Protein AF-G9KR13-F1 (afdb_monomer_lite)

Organism: Mustela putorius furo (NCBI:txid9669)

Secondary structure (DSSP, 8-state):
----EEEEEE-TTEEEETTTTEEEE-SS---S---EEESS---SS----EEE--S---SS--EEEEE-TT--SSTTTTS----TTSSSSEEEEETTSEEEETTEEEE-S----TT-EEE-

Structure (mmCIF, N/CA/C/O backbone):
data_AF-G9KR13-F1
#
_entry.id   AF-G9KR13-F1
#
loop_
_atom_site.group_PDB
_atom_site.id
_atom_site.type_symbol
_atom_site.label_atom_id
_atom_site.label_alt_id
_atom_site.label_comp_id
_atom_site.label_asym_id
_atom_site.label_entity_id
_atom_site.label_seq_id
_atom_site.pdbx_PDB_ins_code
_atom_site.Cartn_x
_atom_site.Cartn_y
_atom_site.Cartn_z
_atom_site.occupancy
_atom_site.B_iso_or_equiv
_atom_site.auth_seq_id
_atom_site.auth_comp_id
_atom_site.auth_asym_id
_atom_site.auth_atom_id
_atom_site.pdbx_PDB_model_num
ATOM 1 N N . PHE A 1 1 ? -7.351 15.314 9.072 1.00 59.34 1 PHE A N 1
ATOM 2 C CA . PHE A 1 1 ? -7.375 13.885 8.714 1.00 59.34 1 PHE A CA 1
ATOM 3 C C . PHE A 1 1 ? -6.649 13.148 9.815 1.00 59.34 1 PHE A C 1
ATOM 5 O O . PHE A 1 1 ? -5.551 13.572 10.152 1.00 59.34 1 PHE A O 1
ATOM 12 N N . ASP A 1 2 ? -7.259 12.107 10.374 1.00 80.81 2 ASP A N 1
ATOM 13 C CA . ASP A 1 2 ? -6.742 11.425 11.573 1.00 80.81 2 ASP A CA 1
ATOM 14 C C . ASP A 1 2 ? -5.705 10.333 11.259 1.00 80.81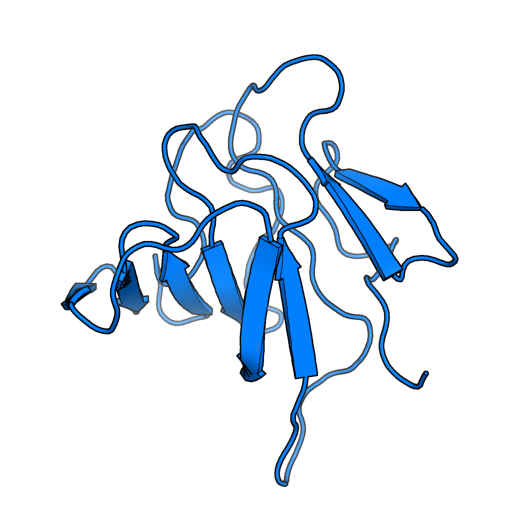 2 ASP A C 1
ATOM 16 O O . ASP A 1 2 ? -5.174 9.706 12.170 1.00 80.81 2 ASP A O 1
ATOM 20 N N . TRP A 1 3 ? -5.413 10.099 9.976 1.00 90.31 3 TRP A N 1
ATOM 21 C CA . TRP A 1 3 ? -4.483 9.077 9.508 1.00 90.31 3 TRP A CA 1
ATOM 22 C C . TRP A 1 3 ? -3.563 9.636 8.418 1.00 90.31 3 TRP A C 1
ATOM 24 O O . TRP A 1 3 ? -4.023 10.307 7.489 1.00 90.31 3 TRP A O 1
ATOM 34 N N . VAL A 1 4 ? -2.265 9.367 8.557 1.00 96.31 4 VAL A N 1
ATOM 35 C CA . VAL A 1 4 ? -1.192 9.717 7.613 1.00 96.31 4 VAL A CA 1
ATOM 36 C C . VAL A 1 4 ? -0.165 8.584 7.584 1.00 96.31 4 VAL A C 1
ATOM 38 O O . VAL A 1 4 ? -0.202 7.685 8.427 1.00 96.31 4 VAL A O 1
ATOM 41 N N . TRP A 1 5 ? 0.765 8.626 6.634 1.00 97.69 5 TRP A N 1
ATOM 42 C CA . TRP A 1 5 ? 1.909 7.722 6.624 1.00 97.69 5 TRP A CA 1
ATOM 43 C C . TRP A 1 5 ? 2.892 8.062 7.745 1.00 97.69 5 TRP A C 1
ATOM 45 O O . TRP A 1 5 ? 3.115 9.236 8.053 1.00 97.69 5 TRP A O 1
ATOM 55 N N . ASP A 1 6 ? 3.471 7.032 8.351 1.00 96.62 6 ASP A N 1
ATOM 56 C CA . ASP A 1 6 ? 4.398 7.180 9.465 1.00 96.62 6 ASP A CA 1
ATOM 57 C C . ASP A 1 6 ? 5.837 7.358 8.966 1.00 96.62 6 ASP A C 1
ATOM 59 O O . ASP A 1 6 ? 6.426 6.450 8.379 1.00 96.62 6 ASP A O 1
ATOM 63 N N . ASP A 1 7 ? 6.409 8.539 9.212 1.00 95.31 7 ASP A N 1
ATOM 64 C CA . ASP A 1 7 ? 7.770 8.871 8.782 1.00 95.31 7 ASP A CA 1
ATOM 65 C C . ASP A 1 7 ? 8.850 8.072 9.538 1.00 95.31 7 ASP A C 1
ATOM 67 O O . ASP A 1 7 ? 9.965 7.900 9.046 1.00 95.31 7 ASP A O 1
ATOM 71 N N . LEU A 1 8 ? 8.510 7.542 10.718 1.00 94.31 8 LEU A N 1
ATOM 72 C CA . LEU A 1 8 ? 9.412 6.739 11.544 1.00 94.31 8 LEU A CA 1
ATOM 73 C C . LEU A 1 8 ? 9.344 5.245 11.205 1.00 94.31 8 LEU A C 1
ATOM 75 O O . LEU A 1 8 ? 10.282 4.513 11.509 1.00 94.31 8 LEU A O 1
ATOM 79 N N . ASN A 1 9 ? 8.264 4.792 10.561 1.00 94.94 9 ASN A N 1
ATOM 80 C CA . ASN A 1 9 ? 8.013 3.382 10.262 1.00 94.94 9 ASN A CA 1
ATOM 81 C C . ASN A 1 9 ? 7.852 3.153 8.754 1.00 94.94 9 ASN A C 1
ATOM 83 O O . ASN A 1 9 ? 6.759 2.900 8.234 1.00 94.94 9 ASN A O 1
ATOM 87 N N . LYS A 1 10 ? 8.978 3.244 8.048 1.00 94.94 10 LYS A N 1
ATOM 88 C CA . LYS A 1 10 ? 9.058 3.145 6.590 1.00 94.94 10 LYS A CA 1
ATOM 89 C C . LYS A 1 10 ? 10.428 2.645 6.141 1.00 94.94 10 LYS A C 1
ATOM 91 O O . LYS A 1 10 ? 11.416 2.841 6.846 1.00 94.94 10 LYS A O 1
ATOM 96 N N . SER A 1 11 ? 10.501 2.080 4.942 1.00 94.56 11 SER A N 1
ATOM 97 C CA . SER A 1 11 ? 11.783 1.748 4.314 1.00 94.56 11 SER A CA 1
ATOM 98 C C . SER A 1 11 ? 12.614 2.997 4.017 1.00 94.56 11 SER A C 1
ATOM 100 O O . SER A 1 11 ? 12.099 4.103 3.831 1.00 94.56 11 SER A O 1
ATOM 102 N N . SER A 1 12 ? 13.924 2.823 3.873 1.00 91.19 12 SER A N 1
ATOM 103 C CA . SER A 1 12 ? 14.830 3.921 3.500 1.00 91.19 12 SER A CA 1
ATOM 104 C C . SER A 1 12 ? 14.488 4.549 2.136 1.00 91.19 12 SER A C 1
ATOM 106 O O . SER A 1 12 ? 14.618 5.759 1.953 1.00 91.19 12 SER A O 1
ATOM 108 N N . ALA A 1 13 ? 13.970 3.752 1.197 1.00 93.25 13 ALA A N 1
ATOM 109 C CA . ALA A 1 13 ? 13.642 4.162 -0.170 1.00 93.25 13 ALA A CA 1
ATOM 110 C C . ALA A 1 13 ? 12.256 4.827 -0.342 1.00 93.25 13 ALA A C 1
ATOM 112 O O . ALA A 1 13 ? 11.678 4.794 -1.432 1.00 93.25 13 ALA A O 1
ATOM 113 N N . THR A 1 14 ? 11.710 5.434 0.712 1.00 95.56 14 THR A N 1
ATOM 114 C CA . THR A 1 14 ? 10.426 6.156 0.690 1.00 95.56 14 THR A CA 1
ATOM 115 C C . THR A 1 14 ? 10.626 7.661 0.864 1.00 95.56 14 THR A C 1
ATOM 117 O O . THR A 1 14 ? 11.378 8.080 1.747 1.00 95.56 14 THR A O 1
ATOM 120 N N . LEU A 1 15 ? 9.868 8.470 0.129 1.00 96.12 15 LEU A N 1
ATOM 121 C CA . LEU A 1 15 ? 9.795 9.919 0.306 1.00 96.12 15 LEU A CA 1
ATOM 122 C C . LEU A 1 15 ? 8.349 10.355 0.556 1.00 96.12 15 LEU A C 1
ATOM 124 O O . LEU A 1 15 ? 7.475 10.134 -0.291 1.00 96.12 15 LEU A O 1
ATOM 128 N N . LEU A 1 16 ? 8.116 11.005 1.696 1.00 97.50 16 LEU A N 1
ATOM 129 C CA . LEU A 1 16 ? 6.817 11.558 2.065 1.00 97.50 16 LEU A CA 1
ATOM 130 C C . LEU A 1 16 ? 6.649 13.001 1.583 1.00 97.50 16 LEU A C 1
ATOM 132 O O . LEU A 1 16 ? 7.589 13.792 1.558 1.00 97.50 16 LEU A O 1
ATOM 136 N N . SER A 1 17 ? 5.425 13.349 1.193 1.00 97.00 17 SER A N 1
ATOM 137 C CA . SER A 1 17 ? 5.029 14.711 0.838 1.00 97.00 17 SER A CA 1
ATOM 138 C C . SER A 1 17 ? 3.553 14.959 1.167 1.00 97.00 17 SER A C 1
ATOM 140 O O . SER A 1 17 ? 2.820 14.043 1.547 1.00 97.00 17 SER A O 1
ATOM 142 N N . CYS A 1 18 ? 3.085 16.196 0.964 1.00 95.75 18 CYS A N 1
ATOM 143 C CA . CYS A 1 18 ? 1.689 16.595 1.202 1.00 95.75 18 CYS A CA 1
ATOM 144 C C . CYS A 1 18 ? 1.231 16.304 2.644 1.00 95.75 18 CYS A C 1
ATOM 146 O O . CYS A 1 18 ? 0.221 15.629 2.843 1.00 95.75 18 CYS A O 1
ATOM 148 N N . ASP A 1 19 ? 1.994 16.785 3.630 1.00 95.25 19 ASP A N 1
ATOM 149 C CA . ASP A 1 19 ? 1.782 16.530 5.064 1.00 95.25 19 ASP A CA 1
ATOM 150 C C . ASP A 1 19 ? 1.684 15.027 5.383 1.00 95.25 19 ASP A C 1
ATOM 152 O O . ASP A 1 19 ? 0.733 14.567 6.014 1.00 95.25 19 ASP A O 1
ATOM 156 N N . ASN A 1 20 ? 2.632 14.243 4.859 1.00 96.88 20 ASN A N 1
ATOM 157 C CA . ASN A 1 20 ? 2.704 12.784 5.004 1.00 96.88 20 ASN A CA 1
ATOM 158 C C . ASN A 1 20 ? 1.480 12.013 4.477 1.00 96.88 20 ASN A C 1
ATOM 160 O O . ASN A 1 20 ? 1.266 10.860 4.838 1.00 96.88 20 ASN A O 1
ATOM 164 N N . ARG A 1 21 ? 0.679 12.605 3.582 1.00 95.44 21 ARG A N 1
ATOM 165 C CA . ARG A 1 21 ? -0.446 11.909 2.921 1.00 95.44 21 ARG A CA 1
ATOM 166 C C . ARG A 1 21 ? -0.073 11.279 1.584 1.00 95.44 21 ARG A C 1
ATOM 168 O O . ARG A 1 21 ? -0.820 10.454 1.064 1.00 95.44 21 ARG A O 1
ATOM 175 N N . LYS A 1 22 ? 1.072 11.653 1.012 1.00 96.94 22 LYS A N 1
ATOM 176 C CA . LYS A 1 22 ? 1.598 11.061 -0.218 1.00 96.94 22 LYS A CA 1
ATOM 177 C C . LYS A 1 22 ? 2.936 10.400 0.072 1.00 96.94 22 LYS A C 1
ATOM 179 O O . LYS A 1 22 ? 3.820 11.036 0.635 1.00 96.94 22 LYS A O 1
ATOM 184 N N . VAL A 1 23 ? 3.078 9.154 -0.360 1.00 97.38 23 VAL A N 1
ATOM 185 C CA . VAL A 1 23 ? 4.346 8.424 -0.368 1.00 97.38 23 VAL A CA 1
ATOM 186 C C . VAL A 1 23 ? 4.774 8.193 -1.811 1.00 97.38 23 VAL A C 1
ATOM 188 O O . VAL A 1 23 ? 3.948 7.898 -2.675 1.00 97.38 23 VAL A O 1
ATOM 191 N N . ASN A 1 24 ? 6.066 8.351 -2.072 1.00 96.00 24 ASN A N 1
ATOM 192 C CA . ASN A 1 24 ? 6.703 7.924 -3.308 1.00 96.00 24 ASN A CA 1
ATOM 193 C C . ASN A 1 24 ? 7.802 6.924 -2.949 1.00 96.00 24 ASN A C 1
ATOM 195 O O . ASN A 1 24 ? 8.560 7.151 -2.006 1.00 96.00 24 ASN A O 1
ATOM 199 N N . PHE A 1 25 ? 7.891 5.836 -3.702 1.00 95.50 25 PHE A N 1
ATOM 200 C CA . PHE A 1 25 ? 8.909 4.806 -3.520 1.00 95.50 25 PHE A CA 1
ATOM 201 C C . PHE A 1 25 ? 9.955 4.942 -4.621 1.00 95.50 25 PHE A C 1
ATOM 203 O O . PHE A 1 25 ? 9.587 5.167 -5.772 1.00 95.50 25 PHE A O 1
ATOM 210 N N . HIS A 1 26 ? 11.236 4.780 -4.282 1.00 93.12 26 HIS A N 1
ATOM 211 C CA . HIS A 1 26 ? 12.334 4.703 -5.253 1.00 93.12 26 HIS A CA 1
ATOM 212 C C . HIS A 1 26 ? 12.341 5.850 -6.289 1.00 93.12 26 HIS A C 1
ATOM 214 O O . HIS A 1 26 ? 12.274 5.610 -7.492 1.00 93.12 26 HIS A O 1
ATOM 220 N N . MET A 1 27 ? 12.431 7.104 -5.825 1.00 90.50 27 MET A N 1
ATOM 221 C CA . MET A 1 27 ? 12.378 8.305 -6.685 1.00 90.50 27 MET A CA 1
ATOM 222 C C . MET A 1 27 ? 13.463 8.369 -7.773 1.00 90.50 27 MET A C 1
ATOM 224 O O . MET A 1 27 ? 13.262 9.036 -8.785 1.00 90.50 27 MET A O 1
ATOM 228 N N . GLU A 1 28 ? 14.602 7.707 -7.563 1.00 85.56 28 GLU A N 1
ATOM 229 C CA . GLU A 1 28 ? 15.711 7.661 -8.521 1.00 85.56 28 GLU A CA 1
ATOM 230 C C . GLU A 1 28 ? 15.736 6.329 -9.275 1.00 85.56 28 GLU A C 1
ATOM 232 O O . GLU A 1 28 ? 15.498 6.278 -10.480 1.00 85.56 28 GLU A O 1
ATOM 237 N N . TYR A 1 29 ? 16.009 5.238 -8.557 1.00 86.00 29 TYR A N 1
ATOM 238 C CA . TYR A 1 29 ? 16.038 3.888 -9.103 1.00 86.00 29 TYR A CA 1
ATOM 239 C C . TYR A 1 29 ? 15.532 2.871 -8.079 1.00 86.00 29 TYR A C 1
ATOM 241 O O . TYR A 1 29 ? 15.620 3.068 -6.862 1.00 86.00 29 TYR A O 1
ATOM 249 N N . SER A 1 30 ? 14.995 1.764 -8.586 1.00 89.06 30 SER A N 1
ATOM 250 C CA . SER A 1 30 ? 14.490 0.671 -7.762 1.00 89.06 30 SER A CA 1
ATOM 251 C C . SER A 1 30 ? 15.558 -0.405 -7.581 1.00 89.06 30 SER A C 1
ATOM 253 O O . SER A 1 30 ? 16.138 -0.878 -8.558 1.00 89.06 30 SER A O 1
ATOM 255 N N . CYS A 1 31 ? 15.827 -0.782 -6.331 1.00 92.00 31 CYS A N 1
ATOM 256 C CA . CYS A 1 31 ? 16.851 -1.765 -5.957 1.00 92.00 31 CYS A CA 1
ATOM 257 C C . CYS A 1 31 ? 16.315 -2.920 -5.102 1.00 92.00 31 CYS A C 1
ATOM 259 O O . CYS A 1 31 ? 17.075 -3.812 -4.738 1.00 92.00 31 CYS A O 1
ATOM 261 N N . GLY A 1 32 ? 15.016 -2.924 -4.809 1.00 94.94 32 GLY A N 1
ATOM 262 C CA . GLY A 1 32 ? 14.368 -3.934 -3.990 1.00 94.94 32 GLY A CA 1
ATOM 263 C C . GLY A 1 32 ? 12.918 -3.568 -3.721 1.00 94.94 32 GLY A C 1
ATOM 264 O O . GLY A 1 32 ? 12.284 -2.874 -4.517 1.00 94.94 32 GLY A O 1
ATOM 265 N N . THR A 1 33 ? 12.400 -4.053 -2.600 1.00 96.12 33 THR A N 1
ATOM 266 C CA . THR A 1 33 ? 11.039 -3.776 -2.146 1.00 96.12 33 THR A CA 1
ATOM 267 C C . THR A 1 33 ? 11.075 -2.760 -1.015 1.00 96.12 33 THR A C 1
ATOM 269 O O . THR A 1 33 ? 11.863 -2.903 -0.083 1.00 96.12 33 THR A O 1
ATOM 272 N N . ALA A 1 34 ? 10.200 -1.762 -1.093 1.00 96.38 34 ALA A N 1
ATOM 273 C CA . ALA A 1 34 ? 10.005 -0.754 -0.064 1.00 96.38 34 ALA A CA 1
ATOM 274 C C . ALA A 1 34 ? 8.540 -0.743 0.383 1.00 96.38 34 ALA A C 1
ATOM 276 O O . ALA A 1 34 ? 7.634 -0.993 -0.415 1.00 96.38 34 ALA A O 1
ATOM 277 N N . ALA A 1 35 ? 8.318 -0.443 1.654 1.00 97.06 35 ALA A N 1
ATOM 278 C CA . ALA A 1 35 ? 7.018 -0.409 2.292 1.00 97.06 35 ALA A CA 1
ATOM 279 C C . ALA A 1 35 ? 6.954 0.712 3.337 1.00 97.06 35 ALA A C 1
ATOM 281 O O . ALA A 1 35 ? 7.959 1.270 3.779 1.00 97.06 35 ALA A O 1
ATOM 282 N N . ILE A 1 36 ? 5.734 1.063 3.716 1.00 97.94 36 ILE A N 1
ATOM 283 C CA . ILE A 1 36 ? 5.439 2.047 4.751 1.00 97.94 36 ILE A CA 1
ATOM 284 C C . ILE A 1 36 ? 4.128 1.669 5.424 1.00 97.94 36 ILE A C 1
ATOM 286 O O . ILE A 1 36 ? 3.241 1.107 4.777 1.00 97.94 36 ILE A O 1
ATOM 290 N N . ARG A 1 37 ? 3.994 2.001 6.708 1.00 96.69 37 ARG A N 1
ATOM 291 C CA . ARG A 1 37 ? 2.739 1.852 7.449 1.00 96.69 37 ARG A CA 1
ATOM 292 C C . ARG A 1 37 ? 2.118 3.207 7.780 1.00 96.69 37 ARG A C 1
ATOM 294 O O . ARG A 1 37 ? 2.783 4.240 7.773 1.00 96.69 37 ARG A O 1
ATOM 301 N N . GLY A 1 38 ? 0.823 3.196 8.072 1.00 96.56 38 GLY A N 1
ATOM 302 C CA . GLY A 1 38 ? 0.136 4.362 8.622 1.00 96.56 38 GLY A CA 1
ATOM 303 C C . GLY A 1 38 ? 0.419 4.558 10.112 1.00 96.56 38 GLY A C 1
ATOM 304 O O . GLY A 1 38 ? 0.798 3.614 10.803 1.00 96.56 38 GLY A O 1
ATOM 305 N N . THR A 1 39 ? 0.185 5.771 10.612 1.00 95.38 39 THR A N 1
ATOM 306 C CA . THR A 1 39 ? 0.449 6.159 12.012 1.00 95.38 39 THR A CA 1
ATOM 307 C C . THR A 1 39 ? -0.551 5.611 13.027 1.00 95.38 39 THR A C 1
ATOM 309 O O . THR A 1 39 ? -0.275 5.622 14.225 1.00 95.38 39 THR A O 1
ATOM 312 N N . LYS A 1 40 ? -1.732 5.171 12.581 1.00 93.38 40 LYS A N 1
ATOM 313 C CA . LYS A 1 40 ? -2.802 4.709 13.469 1.00 93.38 40 LYS A CA 1
ATOM 314 C C . LYS A 1 40 ? -2.953 3.197 13.391 1.00 93.38 40 LYS A C 1
ATOM 316 O O . LYS A 1 40 ? -3.168 2.650 12.311 1.00 93.38 40 LYS A O 1
ATOM 321 N N . GLU A 1 41 ? -2.882 2.552 14.546 1.00 93.69 41 GLU A N 1
ATOM 322 C CA . GLU A 1 41 ? -3.223 1.144 14.701 1.00 93.69 41 GLU A CA 1
ATOM 323 C C . GLU A 1 41 ? -4.735 0.926 14.541 1.00 93.69 41 GLU A C 1
ATOM 325 O O . GLU A 1 41 ? -5.556 1.730 14.994 1.00 93.69 41 GLU A O 1
ATOM 330 N N . LEU A 1 42 ? -5.096 -0.175 13.884 1.00 93.69 42 LEU A N 1
ATOM 3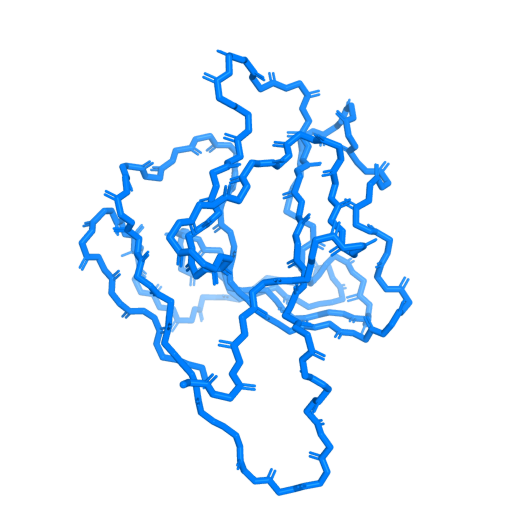31 C CA . LEU A 1 42 ? -6.478 -0.584 13.663 1.00 93.69 42 LEU A CA 1
ATOM 332 C C . LEU A 1 42 ? -6.927 -1.462 14.837 1.00 93.69 42 LEU A C 1
ATOM 334 O O . LEU A 1 42 ? -6.859 -2.686 14.770 1.00 93.69 42 LEU A O 1
ATOM 338 N N . GLY A 1 43 ? -7.327 -0.818 15.935 1.00 92.62 43 GLY A N 1
ATOM 339 C CA . GLY A 1 43 ? -7.870 -1.499 17.115 1.00 92.62 43 GLY A CA 1
ATOM 340 C C . GLY A 1 43 ? -9.298 -2.017 16.908 1.00 92.62 43 GLY A C 1
ATOM 341 O O . GLY A 1 43 ? -9.782 -2.138 15.783 1.00 92.62 43 GLY A O 1
ATOM 342 N N . GLU A 1 44 ? -10.013 -2.276 18.002 1.00 94.62 44 GLU A N 1
ATOM 343 C CA . GLU A 1 44 ? -11.399 -2.753 17.945 1.00 94.62 44 GLU A CA 1
ATOM 344 C C . GLU A 1 44 ? -12.329 -1.808 17.159 1.00 94.62 44 GLU A C 1
ATOM 346 O O . GLU A 1 44 ? -12.227 -0.582 17.244 1.00 94.62 44 GLU A O 1
ATOM 351 N N . GLY A 1 45 ? -13.268 -2.394 16.411 1.00 94.44 45 GLY A N 1
ATOM 352 C CA . GLY A 1 45 ? -14.271 -1.670 15.630 1.00 94.44 45 GLY A CA 1
ATOM 353 C C . GLY A 1 45 ? -14.065 -1.768 14.119 1.00 94.44 45 GLY A C 1
ATOM 354 O O . GLY A 1 45 ? -13.358 -2.638 13.617 1.00 94.44 45 GLY A O 1
ATOM 355 N N . GLN A 1 46 ? -14.750 -0.889 13.388 1.00 94.44 46 GLN A N 1
ATOM 356 C CA . GLN A 1 46 ? -14.649 -0.781 11.934 1.00 94.44 46 GLN A CA 1
ATOM 357 C C . GLN A 1 46 ? -13.814 0.440 11.575 1.00 94.44 46 GLN A C 1
ATOM 359 O O . GLN A 1 46 ? -14.045 1.536 12.088 1.00 94.44 46 GLN A O 1
ATOM 364 N N . HIS A 1 47 ? -12.875 0.245 10.659 1.00 94.25 47 HIS A N 1
ATOM 365 C CA . HIS A 1 47 ? -12.012 1.292 10.131 1.00 94.25 47 HIS A CA 1
ATOM 366 C C . HIS A 1 47 ? -12.150 1.289 8.618 1.00 94.25 47 HIS A C 1
ATOM 368 O O . HIS A 1 47 ? -12.359 0.234 8.028 1.00 94.25 47 HIS A O 1
ATOM 374 N N . PHE A 1 48 ? -12.060 2.468 8.016 1.00 94.12 48 PHE A N 1
ATOM 375 C CA . PHE A 1 48 ? -12.139 2.622 6.572 1.00 94.12 48 PHE A CA 1
ATOM 376 C C . PHE A 1 48 ? -11.131 3.666 6.116 1.00 94.12 48 PHE A C 1
ATOM 378 O O . PHE A 1 48 ? -11.044 4.750 6.706 1.00 94.12 48 PHE A O 1
ATOM 385 N N . TRP A 1 49 ? -10.384 3.353 5.064 1.00 94.19 49 TRP A N 1
ATOM 386 C CA . TRP A 1 49 ? -9.501 4.307 4.403 1.00 94.19 49 TRP A CA 1
ATOM 387 C C . TRP A 1 49 ? -9.418 4.036 2.906 1.00 94.19 49 TRP A C 1
ATOM 389 O O . TRP A 1 49 ? -9.754 2.967 2.407 1.00 94.19 49 TRP A O 1
ATOM 399 N N . GLU A 1 50 ? -8.944 5.036 2.171 1.00 96.31 50 GLU A N 1
ATOM 400 C CA . GLU A 1 50 ? -8.794 4.955 0.726 1.00 96.31 50 GLU A CA 1
ATOM 401 C C . GLU A 1 50 ? -7.356 5.262 0.324 1.00 96.31 50 GLU A C 1
ATOM 403 O O . GLU A 1 50 ? -6.759 6.244 0.771 1.00 96.31 50 GLU A O 1
ATOM 408 N N . ILE A 1 51 ? -6.811 4.447 -0.576 1.00 96.62 51 ILE A N 1
ATOM 409 C CA . ILE A 1 51 ? -5.508 4.667 -1.196 1.00 96.62 51 ILE A CA 1
ATOM 410 C C . ILE A 1 51 ? -5.711 4.994 -2.670 1.00 96.62 51 ILE A C 1
ATOM 412 O O . ILE A 1 51 ? -6.237 4.190 -3.439 1.00 96.62 51 ILE A O 1
ATOM 416 N N . LYS A 1 52 ? -5.250 6.176 -3.086 1.00 97.44 52 LYS A N 1
ATOM 417 C CA . LYS A 1 52 ? -5.267 6.596 -4.488 1.00 97.44 52 LYS A CA 1
ATOM 418 C C . LYS A 1 52 ? -3.913 6.363 -5.146 1.00 97.44 52 LYS A C 1
ATOM 420 O O . LYS A 1 52 ? -2.901 6.918 -4.720 1.00 97.44 52 LYS A O 1
ATOM 425 N N . MET A 1 53 ? -3.912 5.644 -6.261 1.00 97.50 53 MET A N 1
ATOM 426 C CA . MET A 1 53 ? -2.726 5.465 -7.098 1.00 97.50 53 MET A CA 1
ATOM 427 C C . MET A 1 53 ? -2.484 6.733 -7.923 1.00 97.50 53 MET A C 1
ATOM 429 O O . MET A 1 53 ? -3.191 7.009 -8.894 1.00 97.50 53 MET A O 1
ATOM 433 N N . THR A 1 54 ? -1.516 7.557 -7.517 1.00 96.25 54 THR A N 1
ATOM 434 C CA . THR A 1 54 ? -1.291 8.883 -8.135 1.00 96.25 54 THR A CA 1
ATOM 435 C C . THR A 1 54 ? -0.363 8.863 -9.355 1.00 96.25 54 THR A C 1
ATOM 437 O O . THR A 1 54 ? -0.429 9.771 -10.185 1.00 96.25 54 THR A O 1
ATOM 440 N N . SER A 1 55 ? 0.444 7.815 -9.508 1.00 94.44 55 SER A N 1
ATOM 441 C CA . SER A 1 55 ? 1.351 7.567 -10.636 1.00 94.44 55 SER A CA 1
ATOM 442 C C . SER A 1 55 ? 1.080 6.189 -11.255 1.00 94.44 55 SER A C 1
ATOM 444 O O . SER A 1 55 ? 0.375 5.379 -10.645 1.00 94.44 55 SER A O 1
ATOM 446 N N . PRO A 1 56 ? 1.606 5.901 -12.461 1.00 93.94 56 PRO A N 1
ATOM 447 C CA . PRO A 1 56 ? 1.609 4.545 -12.999 1.00 93.94 56 PRO A CA 1
ATOM 448 C C . PRO A 1 56 ? 2.204 3.556 -11.994 1.00 93.94 56 PRO A C 1
ATOM 450 O O . PRO A 1 56 ? 3.224 3.841 -11.372 1.00 93.94 56 PRO A O 1
ATOM 453 N N . VAL A 1 57 ? 1.554 2.403 -11.846 1.00 89.94 57 VAL A N 1
ATOM 454 C CA . VAL A 1 57 ? 2.070 1.256 -11.089 1.00 89.94 57 VAL A CA 1
ATOM 455 C C . VAL A 1 57 ? 2.675 0.262 -12.070 1.00 89.94 57 VAL A C 1
ATOM 457 O O . VAL A 1 57 ? 2.082 -0.064 -13.100 1.00 89.94 57 VAL A O 1
ATOM 460 N N . TYR A 1 58 ? 3.890 -0.171 -11.769 1.00 84.50 58 TYR A N 1
ATOM 461 C CA . TYR A 1 58 ? 4.702 -1.055 -12.594 1.00 84.50 58 TYR A CA 1
ATOM 462 C C . TYR A 1 58 ? 5.738 -1.755 -11.713 1.00 84.50 58 TYR A C 1
ATOM 464 O O . TYR A 1 58 ? 5.835 -1.491 -10.516 1.00 84.50 58 TYR A O 1
ATOM 472 N N . GLY A 1 59 ? 6.535 -2.628 -12.326 1.00 86.94 59 GLY A N 1
ATOM 473 C CA . GLY A 1 59 ? 7.530 -3.437 -11.635 1.00 86.94 59 GLY A CA 1
ATOM 474 C C . GLY A 1 59 ? 6.990 -4.818 -11.284 1.00 86.94 59 GLY A C 1
ATOM 475 O O . GLY A 1 59 ? 5.990 -5.266 -11.842 1.00 86.94 59 GLY A O 1
ATOM 476 N N . THR A 1 60 ? 7.691 -5.504 -10.384 1.00 91.00 60 THR A N 1
ATOM 477 C CA . THR A 1 60 ? 7.340 -6.866 -9.965 1.00 91.00 60 THR A CA 1
ATOM 478 C C . THR A 1 60 ? 6.009 -6.905 -9.222 1.00 91.00 60 THR A C 1
ATOM 480 O O . THR A 1 60 ? 5.208 -7.805 -9.463 1.00 91.00 60 THR A O 1
ATOM 483 N N . ASP A 1 61 ? 5.766 -5.941 -8.331 1.00 95.31 61 ASP A N 1
ATOM 484 C CA . ASP A 1 61 ? 4.495 -5.815 -7.625 1.00 95.31 61 ASP A CA 1
ATOM 485 C C . ASP A 1 61 ? 4.301 -4.410 -7.043 1.00 95.31 61 ASP A C 1
ATOM 487 O O . ASP A 1 61 ? 5.271 -3.710 -6.764 1.00 95.31 61 ASP A O 1
ATOM 491 N N . MET A 1 62 ? 3.042 -4.043 -6.820 1.00 96.56 62 MET A N 1
ATOM 492 C CA . MET A 1 62 ? 2.592 -2.904 -6.022 1.00 96.56 62 MET A CA 1
ATOM 493 C C . MET A 1 62 ? 1.389 -3.357 -5.219 1.00 96.56 62 MET A C 1
ATOM 495 O O . MET A 1 62 ? 0.450 -3.910 -5.786 1.00 96.56 62 MET A O 1
ATOM 499 N N . MET A 1 63 ? 1.425 -3.161 -3.903 1.00 97.56 63 MET A N 1
ATOM 500 C CA . MET A 1 63 ? 0.458 -3.782 -3.004 1.00 97.56 63 MET A CA 1
ATOM 501 C C . MET A 1 63 ? -0.175 -2.767 -2.059 1.00 97.56 63 MET A C 1
ATOM 503 O O . MET A 1 63 ? 0.465 -1.802 -1.647 1.00 97.56 63 MET A O 1
ATOM 507 N N . VAL A 1 64 ? -1.427 -3.024 -1.690 1.00 97.81 64 VAL A N 1
ATOM 508 C CA . VAL A 1 64 ? -2.144 -2.335 -0.609 1.00 97.81 64 VAL A CA 1
ATOM 509 C C . VAL A 1 64 ? -2.633 -3.392 0.368 1.00 97.81 64 VAL A C 1
ATOM 511 O O . VAL A 1 64 ? -3.063 -4.461 -0.057 1.00 97.81 64 VAL A O 1
ATOM 514 N N . GLY A 1 65 ? -2.580 -3.124 1.666 1.00 97.44 65 GLY A N 1
ATOM 515 C CA . GLY A 1 65 ? -3.042 -4.095 2.643 1.00 97.44 65 GLY A CA 1
ATOM 516 C C . GLY A 1 65 ? -2.827 -3.659 4.078 1.00 97.44 65 GLY A C 1
ATOM 517 O O . GLY A 1 65 ? -2.654 -2.474 4.361 1.00 97.44 65 GLY A O 1
ATOM 518 N N . ILE A 1 66 ? -2.840 -4.646 4.965 1.00 97.38 66 ILE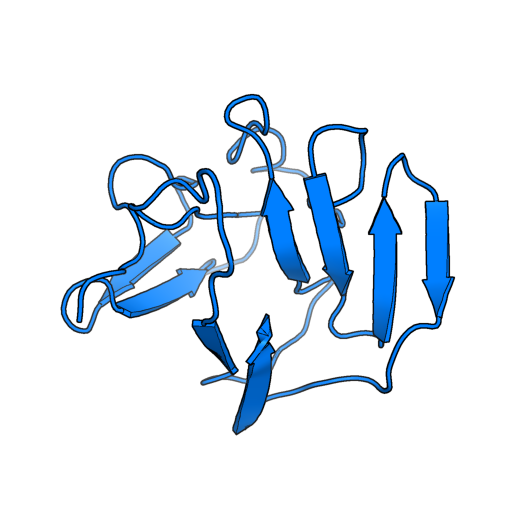 A N 1
ATOM 519 C CA . ILE A 1 66 ? -2.668 -4.485 6.406 1.00 97.38 66 ILE A CA 1
ATOM 520 C C . ILE A 1 66 ? -1.599 -5.450 6.905 1.00 97.38 66 ILE A C 1
ATOM 522 O O . ILE A 1 66 ? -1.366 -6.503 6.309 1.00 97.38 66 ILE A O 1
ATOM 526 N N . GLY A 1 67 ? -0.960 -5.091 8.009 1.00 97.25 67 GLY A N 1
ATOM 527 C CA . GLY A 1 67 ? 0.010 -5.941 8.676 1.00 97.25 67 G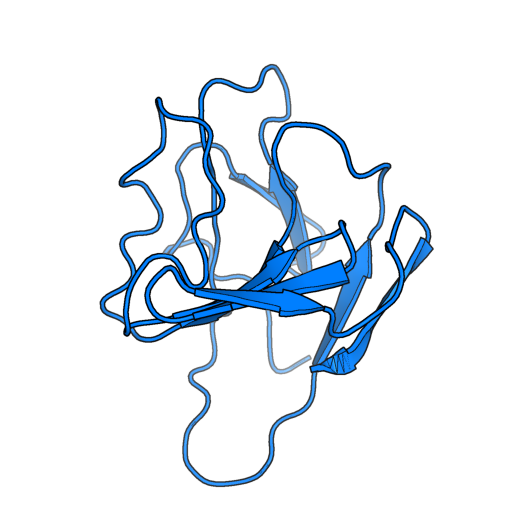LY A CA 1
ATOM 528 C C . GLY A 1 67 ? 0.127 -5.605 10.154 1.00 97.25 67 GLY A C 1
ATOM 529 O O . GLY A 1 67 ? -0.251 -4.509 10.580 1.00 97.25 67 GLY A O 1
ATOM 530 N N . THR A 1 68 ? 0.625 -6.565 10.923 1.00 97.19 68 THR A N 1
ATOM 531 C CA . THR A 1 68 ? 0.931 -6.403 12.345 1.00 97.19 68 THR A CA 1
ATOM 532 C C . THR A 1 68 ? 2.183 -5.539 12.529 1.00 97.19 68 THR A C 1
ATOM 534 O O . THR A 1 68 ? 2.810 -5.075 11.571 1.00 97.19 68 THR A O 1
ATOM 537 N N . SER A 1 69 ? 2.564 -5.289 13.783 1.00 95.56 69 SER A N 1
ATOM 538 C CA . SER A 1 69 ? 3.850 -4.665 14.104 1.00 95.56 69 SER A CA 1
ATOM 539 C C . SER A 1 69 ? 5.069 -5.495 13.722 1.00 95.56 69 SER A C 1
ATOM 541 O O . SER A 1 69 ? 6.155 -4.929 13.651 1.00 95.56 69 SER A O 1
ATOM 543 N N . ASP A 1 70 ? 4.890 -6.788 13.464 1.00 96.06 70 ASP A N 1
ATOM 544 C CA . ASP A 1 70 ? 5.987 -7.735 13.261 1.00 96.06 70 ASP A CA 1
ATOM 545 C C . ASP A 1 70 ? 6.477 -7.764 11.805 1.00 96.06 70 ASP A C 1
ATOM 547 O O . ASP A 1 70 ? 7.532 -8.323 11.499 1.00 96.06 70 ASP A O 1
ATOM 551 N N . VAL A 1 71 ? 5.756 -7.091 10.901 1.00 95.62 71 VAL A N 1
ATOM 552 C CA . VAL A 1 71 ? 6.180 -6.903 9.512 1.00 95.62 71 VAL A CA 1
ATOM 553 C C . VAL A 1 71 ? 7.413 -6.000 9.456 1.00 95.62 71 VAL A C 1
ATOM 555 O O . VAL A 1 71 ? 7.332 -4.784 9.638 1.00 95.62 71 VAL A O 1
ATOM 558 N N . ASP A 1 72 ? 8.557 -6.589 9.115 1.00 93.88 72 ASP A N 1
ATOM 559 C CA . ASP A 1 72 ? 9.783 -5.849 8.817 1.00 93.88 72 ASP A CA 1
ATOM 560 C C . ASP A 1 72 ? 9.682 -5.170 7.440 1.00 93.88 72 ASP A C 1
ATOM 562 O O . ASP A 1 72 ? 9.719 -5.814 6.385 1.00 93.88 72 ASP A O 1
ATOM 566 N N . LEU A 1 73 ? 9.553 -3.842 7.466 1.00 93.88 73 LEU A N 1
ATOM 567 C CA . LEU A 1 73 ? 9.362 -3.010 6.280 1.00 93.88 73 LEU A CA 1
ATOM 568 C C . LEU A 1 73 ? 10.626 -2.875 5.416 1.00 93.88 73 LEU A C 1
ATOM 570 O O . LEU A 1 73 ? 10.499 -2.542 4.240 1.00 93.88 73 LEU A O 1
ATOM 574 N N . ASP A 1 74 ? 11.830 -3.115 5.947 1.00 91.56 74 ASP A N 1
ATOM 575 C CA . ASP A 1 74 ? 13.098 -2.901 5.220 1.00 91.56 74 ASP A CA 1
ATOM 576 C C . ASP A 1 74 ? 13.829 -4.217 4.886 1.00 91.56 74 ASP A C 1
ATOM 578 O O . ASP A 1 74 ? 14.787 -4.220 4.113 1.00 91.56 74 ASP A O 1
ATOM 582 N N . LYS A 1 75 ? 13.320 -5.365 5.362 1.00 93.12 75 LYS A N 1
ATOM 583 C CA . LYS A 1 75 ? 13.848 -6.724 5.113 1.00 93.12 75 LYS A CA 1
ATOM 584 C C . LYS A 1 75 ? 14.258 -7.012 3.668 1.00 93.12 75 LYS A C 1
ATOM 586 O O . LYS A 1 75 ? 15.207 -7.756 3.421 1.00 93.12 75 LYS A O 1
ATOM 591 N N . TYR A 1 76 ? 13.516 -6.475 2.702 1.00 93.19 76 TYR A N 1
ATOM 592 C CA . TYR A 1 76 ? 13.688 -6.760 1.277 1.00 93.19 76 TYR A CA 1
ATOM 593 C C . TYR A 1 76 ? 14.222 -5.559 0.482 1.00 93.19 76 TYR A C 1
ATOM 595 O O . TYR A 1 76 ? 14.030 -5.495 -0.733 1.00 93.19 76 TYR A O 1
ATOM 603 N N . HIS A 1 77 ? 14.949 -4.635 1.118 1.00 92.19 77 HIS A N 1
ATOM 604 C CA . HIS A 1 77 ? 15.492 -3.438 0.457 1.00 92.19 77 HIS A CA 1
ATOM 605 C C . HIS A 1 77 ? 16.441 -3.732 -0.730 1.00 92.19 77 HIS A C 1
ATOM 607 O O . HIS A 1 77 ? 16.656 -2.868 -1.579 1.00 92.19 77 HIS A O 1
ATOM 613 N N . HIS A 1 78 ? 16.970 -4.960 -0.832 1.00 93.56 78 HIS A N 1
ATOM 614 C CA . HIS A 1 78 ? 17.777 -5.457 -1.960 1.00 93.56 78 HIS A CA 1
ATOM 615 C C . HIS A 1 78 ? 17.162 -6.666 -2.686 1.00 93.56 78 HIS A C 1
ATOM 617 O O . HIS A 1 78 ? 17.855 -7.439 -3.348 1.00 93.56 78 HIS A O 1
ATOM 623 N N . THR A 1 79 ? 15.860 -6.910 -2.530 1.00 95.00 79 THR A N 1
ATOM 624 C CA . THR A 1 79 ? 15.172 -8.051 -3.152 1.00 95.00 79 THR A CA 1
ATOM 625 C C . THR A 1 79 ? 13.784 -7.647 -3.630 1.00 95.00 79 THR A C 1
ATOM 627 O O . THR A 1 79 ? 12.982 -7.114 -2.871 1.00 95.00 79 THR A O 1
ATOM 630 N N . PHE A 1 80 ? 13.466 -7.935 -4.891 1.00 95.44 80 PHE A N 1
ATOM 631 C CA . PHE A 1 80 ? 12.137 -7.676 -5.446 1.00 95.44 80 PHE A CA 1
ATOM 632 C C . PHE A 1 80 ? 11.166 -8.795 -5.064 1.00 95.44 80 PHE A C 1
ATOM 634 O O . PHE A 1 80 ? 11.369 -9.950 -5.441 1.00 95.44 80 PHE A O 1
ATOM 641 N N . CYS A 1 81 ? 10.101 -8.468 -4.334 1.00 94.75 81 CYS A N 1
ATOM 642 C CA . CYS A 1 81 ? 9.071 -9.430 -3.960 1.00 94.75 81 CYS A CA 1
ATOM 643 C C . CYS A 1 81 ? 7.736 -8.763 -3.615 1.00 94.75 81 CYS A C 1
ATOM 645 O O . CYS A 1 81 ? 7.686 -7.596 -3.238 1.00 94.75 81 CYS A O 1
ATOM 647 N N . SER A 1 82 ? 6.662 -9.547 -3.662 1.00 96.44 82 SER A N 1
ATOM 648 C CA . SER A 1 82 ? 5.406 -9.227 -2.983 1.00 96.44 82 SER A CA 1
ATOM 649 C C . SER A 1 82 ? 5.622 -9.361 -1.470 1.00 96.44 82 SER A C 1
ATOM 651 O O . SER A 1 82 ? 5.761 -10.480 -0.975 1.00 96.44 82 SER A O 1
ATOM 653 N N . LEU A 1 83 ? 5.735 -8.236 -0.758 1.00 96.88 83 LEU A N 1
ATOM 654 C CA . LEU A 1 83 ? 6.024 -8.221 0.682 1.00 96.88 83 LEU A CA 1
ATOM 655 C C . LEU A 1 83 ? 4.788 -8.583 1.509 1.00 96.88 83 LEU A C 1
ATOM 657 O O . LEU A 1 83 ? 4.850 -9.491 2.333 1.00 96.88 83 LEU A O 1
ATOM 661 N N . LEU A 1 84 ? 3.667 -7.897 1.268 1.00 97.88 84 LEU A N 1
ATOM 662 C CA . LEU A 1 84 ? 2.436 -8.107 2.026 1.00 97.88 84 LEU A CA 1
ATOM 663 C C . LEU A 1 84 ? 1.815 -9.467 1.683 1.00 97.88 84 LEU A C 1
ATOM 665 O O . LEU A 1 84 ? 1.681 -9.826 0.512 1.00 97.88 84 LEU A O 1
ATOM 669 N N . GLY A 1 85 ? 1.424 -10.215 2.712 1.00 97.62 85 GLY A N 1
ATOM 670 C CA . GLY A 1 85 ? 0.858 -11.553 2.579 1.00 97.62 85 GLY A CA 1
ATOM 671 C C . GLY A 1 85 ? 1.877 -12.664 2.340 1.00 97.62 85 GLY A C 1
ATOM 672 O O . GLY A 1 85 ? 1.487 -13.794 2.043 1.00 97.62 85 GLY A O 1
ATOM 673 N N . ARG A 1 86 ? 3.179 -12.367 2.436 1.00 96.12 86 ARG A N 1
ATOM 674 C CA . ARG A 1 86 ? 4.240 -13.370 2.277 1.00 96.12 86 ARG A CA 1
ATOM 675 C C . ARG A 1 86 ? 4.323 -14.333 3.462 1.00 96.12 86 ARG A C 1
ATOM 677 O O . ARG A 1 86 ? 4.698 -15.487 3.273 1.00 96.12 86 ARG A O 1
ATOM 684 N N . ASP A 1 87 ? 3.968 -13.855 4.643 1.00 95.75 87 ASP A N 1
ATOM 685 C CA . ASP A 1 87 ? 3.862 -14.593 5.897 1.00 95.75 87 ASP A CA 1
ATOM 686 C C . ASP A 1 87 ? 2.464 -14.386 6.509 1.00 95.75 87 ASP A C 1
ATOM 688 O O . ASP A 1 87 ? 1.516 -13.975 5.829 1.00 95.75 87 ASP A O 1
ATOM 692 N N . GLU A 1 88 ? 2.312 -14.766 7.773 1.00 97.38 88 GLU A N 1
ATOM 693 C CA . GLU A 1 88 ? 1.056 -14.674 8.516 1.00 97.38 88 GLU A CA 1
ATOM 694 C C . GLU A 1 88 ? 0.780 -13.296 9.117 1.00 97.38 88 GLU A C 1
ATOM 696 O O . GLU A 1 88 ? -0.361 -13.019 9.484 1.00 97.38 88 GLU A O 1
ATOM 701 N N . ASP A 1 89 ? 1.781 -12.419 9.138 1.00 98.00 89 ASP A N 1
ATOM 702 C CA . ASP A 1 89 ? 1.726 -11.111 9.790 1.00 98.00 89 ASP A CA 1
ATOM 703 C C . ASP A 1 89 ? 1.125 -10.023 8.900 1.00 98.00 89 ASP A C 1
ATOM 705 O O . ASP A 1 89 ? 0.965 -8.876 9.316 1.00 98.00 89 ASP A O 1
ATOM 709 N N . SER A 1 90 ? 0.768 -10.352 7.656 1.00 98.25 90 SER A N 1
ATOM 710 C CA . SER A 1 90 ? 0.184 -9.392 6.724 1.00 98.25 90 SER A CA 1
ATOM 711 C C . SER A 1 90 ? -0.802 -10.007 5.736 1.00 98.25 90 SER A C 1
ATOM 713 O O . SER A 1 90 ? -0.801 -11.206 5.458 1.00 98.25 90 SER A O 1
ATOM 715 N N . TRP A 1 91 ? -1.650 -9.145 5.185 1.00 98.50 91 TRP A N 1
ATOM 716 C CA . TRP A 1 91 ? -2.531 -9.413 4.052 1.00 98.50 91 TRP A CA 1
ATOM 717 C C . TRP A 1 91 ? -2.279 -8.345 2.996 1.00 98.50 91 TRP A C 1
ATOM 719 O O . TRP A 1 91 ? -2.257 -7.157 3.319 1.00 98.50 91 TRP A O 1
ATOM 729 N N . GLY A 1 92 ? -2.088 -8.750 1.742 1.00 98.31 92 GLY A N 1
ATOM 730 C CA . GLY A 1 92 ? -1.717 -7.836 0.662 1.00 98.31 92 GLY A CA 1
ATOM 731 C C . GLY A 1 92 ? -2.510 -8.065 -0.609 1.00 98.31 92 GLY A C 1
ATOM 732 O O . GLY A 1 92 ? -2.512 -9.167 -1.145 1.00 98.31 92 GLY A O 1
ATOM 733 N N . LEU A 1 93 ? -3.129 -7.018 -1.142 1.00 98.31 93 LEU A N 1
ATOM 734 C CA . LEU A 1 93 ? -3.727 -7.014 -2.470 1.00 98.31 93 LEU A CA 1
ATOM 735 C C . LEU A 1 93 ? -2.725 -6.449 -3.486 1.00 98.31 93 LEU A C 1
ATOM 737 O O . LEU A 1 93 ? -2.403 -5.262 -3.454 1.00 98.31 93 LEU A O 1
ATOM 741 N N . SER A 1 94 ? -2.251 -7.298 -4.396 1.00 97.94 94 SER A N 1
ATOM 742 C CA . SER A 1 94 ? -1.399 -6.925 -5.529 1.00 97.94 94 SER A CA 1
ATOM 743 C C . SER A 1 94 ? -2.175 -6.132 -6.582 1.00 97.94 94 SER A C 1
ATOM 745 O O . SER A 1 94 ? -3.327 -6.449 -6.883 1.00 97.94 94 SER A O 1
ATOM 747 N N . TYR A 1 95 ? -1.504 -5.190 -7.253 1.00 97.56 95 TYR A N 1
ATOM 748 C CA . TYR A 1 95 ? -2.015 -4.467 -8.427 1.00 97.56 95 TYR A CA 1
ATOM 749 C C . TYR A 1 95 ? -2.417 -5.385 -9.583 1.00 97.56 95 TYR A C 1
ATOM 751 O O . TYR A 1 95 ? -3.150 -4.974 -10.484 1.00 97.56 95 TYR A O 1
ATOM 759 N N . THR A 1 96 ? -1.977 -6.646 -9.548 1.00 97.31 96 THR A N 1
ATOM 760 C CA . THR A 1 96 ? -2.390 -7.687 -10.487 1.00 97.31 96 THR A CA 1
ATOM 761 C C . THR A 1 96 ? -3.782 -8.268 -10.202 1.00 97.31 96 THR A C 1
ATOM 76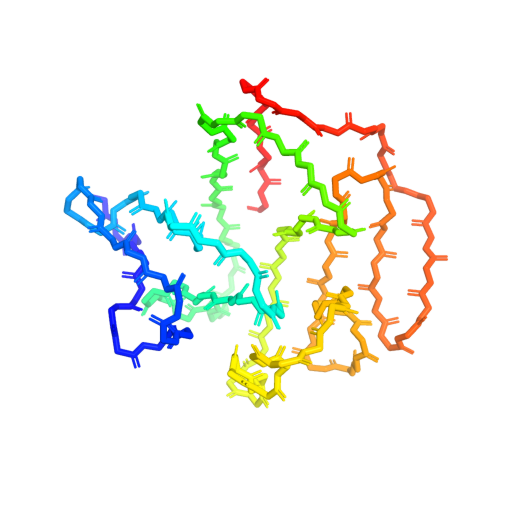3 O O . THR A 1 96 ? -4.290 -9.010 -11.043 1.00 97.31 96 THR A O 1
ATOM 766 N N . GLY A 1 97 ? -4.410 -7.918 -9.073 1.00 97.44 97 GLY A N 1
ATOM 767 C CA . GLY A 1 97 ? -5.721 -8.422 -8.644 1.00 97.44 97 GLY A CA 1
ATOM 768 C C . GLY A 1 97 ? -5.667 -9.667 -7.749 1.00 97.44 97 GLY A C 1
ATOM 769 O O . GLY A 1 97 ? -6.701 -10.283 -7.474 1.00 97.44 97 GLY A O 1
ATOM 770 N N . LEU A 1 98 ? -4.465 -10.064 -7.316 1.00 98.31 98 LEU A N 1
ATOM 771 C CA . LEU A 1 98 ? -4.242 -11.204 -6.428 1.00 98.31 98 LEU A CA 1
ATOM 772 C C . LEU A 1 98 ? -4.188 -10.755 -4.966 1.00 98.31 98 LEU A C 1
ATOM 774 O O . LEU A 1 98 ? -3.425 -9.854 -4.623 1.00 98.31 98 LEU A O 1
ATOM 778 N N . LEU A 1 99 ? -4.961 -11.414 -4.107 1.00 98.31 99 LEU A N 1
ATOM 779 C CA . LEU A 1 99 ? -4.859 -11.293 -2.656 1.00 98.31 99 LEU A CA 1
ATOM 780 C C . LEU A 1 99 ? -3.869 -12.337 -2.133 1.00 98.31 99 LEU A C 1
ATOM 782 O O . LEU A 1 99 ? -3.966 -13.513 -2.494 1.00 98.31 99 LEU A O 1
ATOM 786 N N . HIS A 1 100 ? -2.917 -11.898 -1.315 1.00 98.56 100 HIS A N 1
ATOM 787 C CA . HIS A 1 100 ? -1.863 -12.712 -0.721 1.00 98.56 100 HIS A CA 1
ATOM 788 C C . HIS A 1 100 ? -2.022 -12.785 0.802 1.00 98.56 100 HIS A C 1
ATOM 790 O O . HIS A 1 100 ? -2.277 -11.761 1.445 1.00 98.56 100 HIS A O 1
ATOM 796 N N . HIS A 1 101 ? -1.802 -13.972 1.367 1.00 98.44 101 HIS A N 1
ATOM 797 C CA . HIS A 1 101 ? -1.649 -14.211 2.806 1.00 98.44 101 HIS A CA 1
ATOM 798 C C . HIS A 1 101 ? -0.983 -15.569 3.041 1.00 98.44 101 HIS A C 1
ATOM 800 O O . HIS A 1 101 ? -1.317 -16.530 2.350 1.00 98.44 101 HIS A O 1
ATOM 806 N N . LYS A 1 102 ? -0.059 -15.673 4.008 1.00 97.38 102 LYS A N 1
ATOM 807 C CA . LYS A 1 102 ? 0.667 -16.922 4.323 1.00 97.38 102 LYS A CA 1
ATOM 808 C C . LYS A 1 102 ? 1.369 -17.558 3.116 1.00 97.38 102 LYS A C 1
ATOM 810 O O . LYS A 1 102 ? 1.535 -18.771 3.047 1.00 97.38 102 LYS A O 1
ATOM 815 N N . GLY A 1 103 ? 1.778 -16.735 2.149 1.00 96.12 103 GLY A N 1
ATOM 816 C CA . GLY A 1 103 ? 2.396 -17.181 0.899 1.00 96.12 103 GLY A CA 1
ATOM 817 C C . GLY A 1 103 ? 1.410 -17.692 -0.160 1.00 96.12 103 GLY A C 1
ATOM 818 O O . GLY A 1 103 ? 1.802 -17.816 -1.324 1.00 96.12 103 GLY A O 1
ATOM 819 N N . ASP A 1 104 ? 0.143 -17.917 0.200 1.00 97.69 104 ASP A N 1
ATOM 820 C CA . ASP A 1 104 ? -0.919 -18.291 -0.730 1.00 97.69 104 ASP A CA 1
ATOM 821 C C . ASP A 1 104 ? -1.403 -17.083 -1.534 1.00 97.69 104 ASP A C 1
ATOM 823 O O . ASP A 1 104 ? -1.305 -15.930 -1.103 1.00 97.69 104 ASP A O 1
ATOM 827 N N . LYS A 1 105 ? -1.935 -17.353 -2.732 1.00 97.75 105 LYS A N 1
ATOM 828 C CA . LYS A 1 105 ? -2.430 -16.333 -3.663 1.00 97.75 105 LYS A CA 1
ATOM 829 C C . LYS A 1 105 ? -3.787 -16.733 -4.214 1.00 97.75 105 LYS A C 1
ATOM 831 O O . LYS A 1 105 ? -3.939 -17.832 -4.745 1.00 97.75 105 LYS A O 1
ATOM 836 N N . MET A 1 106 ? -4.747 -15.816 -4.170 1.00 97.88 106 MET A N 1
ATOM 837 C CA . MET A 1 106 ? -6.076 -16.018 -4.749 1.00 97.88 106 MET A CA 1
ATOM 838 C C . MET A 1 106 ? -6.498 -14.831 -5.611 1.00 97.88 106 MET A C 1
ATOM 840 O O . MET A 1 106 ? -6.156 -13.687 -5.322 1.00 97.88 106 MET A O 1
ATOM 844 N N . SER A 1 107 ? -7.256 -15.095 -6.676 1.00 98.12 107 SER A N 1
ATOM 845 C CA . SER A 1 107 ? -7.880 -14.022 -7.454 1.00 98.12 107 SER A CA 1
ATOM 846 C C . SER A 1 107 ? -8.966 -13.355 -6.616 1.00 98.12 107 SER A C 1
ATOM 848 O O . SER A 1 107 ? -9.818 -14.040 -6.052 1.00 98.12 107 SER A O 1
ATOM 850 N N . PHE A 1 108 ? -8.911 -12.028 -6.524 1.00 97.81 108 PHE A N 1
ATOM 851 C CA . PHE A 1 108 ? -9.836 -11.241 -5.714 1.00 97.81 108 PHE A CA 1
ATOM 852 C C . PHE A 1 108 ? -10.474 -10.098 -6.507 1.00 97.81 108 PHE A C 1
ATOM 854 O O . PHE A 1 108 ? -11.670 -9.849 -6.382 1.00 97.81 108 PHE A O 1
ATOM 861 N N . SER A 1 109 ? -9.700 -9.419 -7.355 1.00 96.94 109 SER A N 1
ATOM 862 C CA . SER A 1 109 ? -10.178 -8.281 -8.141 1.00 96.94 109 SER A CA 1
ATOM 863 C C . SER A 1 109 ? -9.539 -8.229 -9.530 1.00 96.94 109 SER A C 1
ATOM 865 O O . SER A 1 109 ? -8.664 -9.025 -9.877 1.00 96.94 109 SER A O 1
ATOM 867 N N . SER A 1 110 ? -9.991 -7.287 -10.360 1.00 96.50 110 SER A N 1
ATOM 868 C CA . SER A 1 110 ? -9.267 -6.903 -11.570 1.00 96.50 110 SER A CA 1
ATOM 869 C C . SER A 1 110 ? -7.991 -6.131 -11.224 1.00 96.50 110 SER A C 1
ATOM 871 O O . SER A 1 110 ? -7.857 -5.573 -10.134 1.00 96.50 110 SER A O 1
ATOM 873 N N . ARG A 1 111 ? -7.079 -6.017 -12.195 1.00 96.81 111 ARG A N 1
ATOM 874 C CA . ARG A 1 111 ? -5.894 -5.162 -12.057 1.00 96.81 111 ARG A CA 1
ATOM 875 C C . ARG A 1 111 ? -6.280 -3.715 -11.751 1.00 96.81 111 ARG A C 1
ATOM 877 O O . ARG A 1 111 ? -7.274 -3.221 -12.284 1.00 96.81 111 ARG A O 1
ATOM 884 N N . PHE A 1 112 ? -5.453 -3.032 -10.967 1.00 97.00 112 PHE A N 1
ATOM 885 C CA . PHE A 1 112 ? -5.584 -1.598 -10.709 1.00 97.00 112 PHE A CA 1
ATOM 886 C C . PHE A 1 112 ? -4.317 -0.834 -11.090 1.00 97.00 112 PHE A C 1
ATOM 888 O O . PHE A 1 112 ? -3.233 -1.396 -11.238 1.00 97.00 112 PHE A O 1
ATOM 895 N N . GLY A 1 113 ? -4.495 0.464 -11.320 1.00 97.12 113 GLY A N 1
ATOM 896 C CA . GLY A 1 113 ? -3.540 1.319 -12.011 1.00 97.12 113 GLY A CA 1
ATOM 897 C C . GLY A 1 113 ? -3.565 2.759 -11.516 1.00 97.12 113 GLY A C 1
ATOM 898 O O . GLY A 1 113 ? -4.308 3.100 -10.596 1.00 97.12 113 GLY A O 1
ATOM 899 N N . GLN A 1 114 ? -2.815 3.635 -12.186 1.00 97.44 114 GLN A N 1
ATOM 900 C CA . GLN A 1 114 ? -2.930 5.080 -11.981 1.00 97.44 114 GLN A CA 1
ATOM 901 C C . GLN A 1 114 ? -4.395 5.535 -12.056 1.00 97.44 114 GLN A C 1
ATOM 903 O O . GLN A 1 114 ? -5.145 5.112 -12.932 1.00 97.44 114 GLN A O 1
ATOM 908 N N . GLY A 1 115 ? -4.798 6.403 -11.132 1.00 97.44 115 GLY A N 1
ATOM 909 C CA . GLY A 1 115 ? -6.160 6.923 -11.031 1.00 97.44 115 GLY A CA 1
ATOM 910 C C . GLY A 1 115 ? -7.126 6.021 -10.263 1.00 97.44 115 GLY A C 1
ATOM 911 O O . GLY A 1 115 ? -8.184 6.501 -9.866 1.00 97.44 115 GLY A O 1
ATOM 912 N N . SER A 1 116 ? -6.758 4.764 -9.994 1.00 97.69 116 SER A N 1
ATOM 913 C CA . SER A 1 116 ? -7.569 3.863 -9.166 1.00 97.69 116 SER A CA 1
ATOM 914 C C . SER A 1 116 ? -7.590 4.328 -7.708 1.00 97.69 116 SER A C 1
ATOM 916 O O . SER A 1 116 ? -6.585 4.832 -7.195 1.00 97.69 116 SER A O 1
ATOM 918 N N . ILE A 1 117 ? -8.733 4.132 -7.050 1.00 97.75 117 ILE A N 1
ATOM 919 C CA . ILE A 1 117 ? -8.923 4.326 -5.610 1.00 97.75 117 ILE A CA 1
ATOM 920 C C . ILE A 1 117 ? -9.270 2.963 -5.018 1.00 97.75 117 ILE A C 1
ATOM 922 O O . ILE A 1 117 ? -10.208 2.314 -5.477 1.00 97.75 117 ILE A O 1
ATOM 926 N N . ILE A 1 118 ? -8.484 2.525 -4.040 1.00 96.81 118 ILE A N 1
ATOM 927 C CA . ILE A 1 118 ? -8.669 1.261 -3.329 1.00 96.81 118 ILE A CA 1
ATOM 928 C C . ILE A 1 118 ? -9.193 1.591 -1.936 1.00 96.81 118 ILE A C 1
ATOM 930 O O . ILE A 1 118 ? -8.463 2.196 -1.152 1.00 96.81 118 ILE A O 1
ATOM 934 N N . GLY A 1 119 ? -10.445 1.231 -1.657 1.00 95.62 119 GLY A N 1
ATOM 935 C CA . GLY A 1 119 ? -11.016 1.286 -0.312 1.00 95.62 119 GLY A CA 1
ATOM 936 C C . GLY A 1 119 ? -10.662 0.022 0.466 1.00 95.62 119 GLY A C 1
ATOM 937 O O . GLY A 1 119 ? -10.752 -1.075 -0.093 1.00 95.62 119 GLY A O 1
ATOM 938 N N . VAL A 1 120 ? -10.249 0.189 1.720 1.00 91.69 120 VAL A N 1
ATOM 939 C CA . VAL A 1 120 ? -9.920 -0.891 2.660 1.00 91.69 120 VAL A CA 1
ATOM 940 C C . VAL A 1 120 ? -10.692 -0.679 3.951 1.00 91.69 120 VAL A C 1
ATOM 942 O O . VAL A 1 120 ? -10.791 0.495 4.382 1.00 91.69 120 VAL A O 1
#

Foldseek 3Di:
DPKAWDPVFWAPQWDADPRRNDIDGNPPDAQWAIDTDMPDDDDPDDDKDKDAQAAWDDDPWDKDWDFDPVQDRHVISRHYDDRAQCQQGGWIQTLCQWIHHRNDTDRHDHHDTHGDMDMD

pLDDT: mean 95.01, std 4.47, range [59.34, 98.56]

InterPro domains:
  IPR001870 B30.2/SPRY domain [PS50188] (1-120)
  IPR003877 SPRY domain [PF00622] (46-120)
  IPR013320 Concanavalin A-like lectin/glucanase domain superfamily [SSF49899] (2-120)
  IPR035754 SPRY domain-containing SOCS box protein 3, SPRY domain [cd12876] (2-120)
  IPR043136 B30.2/SPRY domain superfamily [G3DSA:2.60.120.920] (7-120)
  IPR050672 F-box/SPRY and SOCS box protein families [PTHR12245] (2-120)

Radius of gyration: 13.63 Å; chains: 1; bounding box: 32×35×31 Å

Sequence (120 aa):
FDWVWDDLNKSSATLLSCDNRKVNFHMEYSCGTAAIRGTKELGEGQHFWEIKMTSPVYGTDMMVGIGTSDVDLDKYHHTFCSLLGRDEDSWGLSYTGLLHHKGDKMSFSSRFGQGSIIGV

=== Feature glossary ===
Feature key, reading from the visual/contextual features back to the raw sequence:

Rendered structure images. Six rendered views show the 3D structure from the faces of a cube — i.e. along ±x, ±y, ±z. Rendering representation is drawn randomly per protein from cartoon (secondary-structure ribbons), sticks (backbone bonds), or molecular surface; coloring is either N→C rainbow (blue at the N-terminus through red at the C-terminus) or one color per chain.

Contact-map, Ramachandran, and PAE plots. The contact map is a binary N×N matrix image: pixel (i, j) is dark where Cα_i and Cα_j are within 8 Å and |i−j|>4. Because the |i−j|>4 filter removes local helical contacts, off-diagonal stripes parallel to the main diagonal indicate parallel β-sheets; stripes perpendicular to it indicate antiparallel β-sheets. The Ramachandran plot scatters every residue's (φ, ψ) pair against the sterically allowed regions. The PAE heatmap renders the predicted-aligned-error matrix.

InterPro / GO / CATH / organism. Database cross-references. InterPro integrates a dozen domain/family signature databases into unified entries with residue-range hits. GO terms attach function/process/location labels with evidence codes. CATH codes position the fold in a four-level structural taxonomy. Organism is the NCBI-taxonomy species name.

Nearest PDB structures. The Foldseek neighbor list gives the closest experimentally determined structures in the PDB, ranked by structural alignment. TM-score near 1 means near-identical fold; near 0.3 means only rough topology match. This is how one finds what a novel AlphaFold prediction most resembles in the solved-structure universe.

Predicted aligned error. 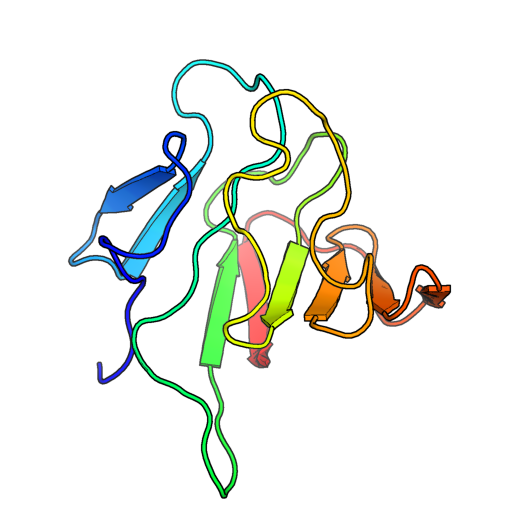PAE(i, j) answers: if I align the predicted and true structures on residue i, how far off (in Å) do I expect residue j to be? A block-diagonal PAE matrix with low values on the blocks and high values off-diagonal is the signature of a multi-domain protein with confidently predicted domains but uncertain inter-domain orientation.

Solvent-accessible surface area. Accessible surface area quantifies burial. A residue with SASA near zero is packed into the hydrophobic core; one with SASA >100 Å² sits on the surface. Computed here via the Shrake–Rupley numerical algorithm with a 1.4 Å probe.

B-factor. B-factor (Debye–Waller factor) reflects atomic displacement in the crystal lattice. It is an experimental observable (units Å²), not a prediction; low values mean the atom is pinned down, high values mean it moves or is heterogeneous across the crystal.

pLDDT. For AlphaFold models, the B-factor field carries pLDDT — the model's own estimate of local accuracy on a 0–100 scale. Regions with pLDDT<50 should be treated as essentially unmodeled; they often correspond to intrinsically disordered segments.

Backbone torsions (φ/ψ). φ (phi) and ψ (psi) are the two rotatable backbone dihedrals per residue: φ is the C(i-1)–N–Cα–C torsion, ψ is the N–Cα–C–N(i+1) torsion, both in degrees on (−180°, 180°]. α-helical residues cluster near (−60°, −45°); β-strand residues near (−120°, +130°). A Ramachandran plot is simply a scatter of (φ, ψ) for every residue.

Radius of gyration, Cα contacts, bounding box. Radius of gyration (Rg) is the root-mean-square distance of Cα atoms from their centroid — a single number for overall size and compactness. A globular domain of N residues has Rg ≈ 2.2·N^0.38 Å; an extended or disordered chain has a much larger Rg. The Cα contact count is the number of residue pairs whose Cα atoms are within 8 Å and are more than four positions apart in sequence — a standard proxy for tertiary packing density. The bounding box is the smallest axis-aligned box enclosing all Cα atoms.

Secondary structure (3-state, P-SEA). Three-state secondary structure (P-SEA) collapses the eight DSSP classes into helix (a), strand (b), and coil (c). P-SEA assigns these from Cα geometry alone — distances and angles — without requiring backbone oxygens, so it works on any Cα trace.

Secondary structure (8-state, DSSP). DSSP 8-state secondary structure assigns each residue one of H (α-helix), G (3₁₀-helix), I (π-helix), E (extended β-strand), B (isolated β-bridge), T (hydrogen-bonded turn), S (bend), or '-' (coil). The assignment is computed from backbone hydrogen-bond geometry via the Kabsch–Sander algorithm.

Foldseek 3Di. A 3Di character summarizes, for each residue, the relative orientation of the Cα frame of its nearest spatial neighbor. Because it encodes fold topology rather than chemistry, 3Di alignments detect remote structural similarity that sequence alignment misses.

mmCIF coordinates. The mmCIF block holds the 3D Cartesian coordinates of each backbone atom (N, Cα, C, O) in ångströms. mmCIF is the PDB's canonical archive format — a tagged-loop text representation of the atomic model.

Sequence. Sequence gives the chain of amino acids in standard one-letter code (A=alanine, C=cysteine, …, Y=tyrosine), read N→C. It is the only feature that is directly encoded by the gene; all structural features are derived from the folded form of this sequence.